Protein AF-A0A8S3UG26-F1 (afdb_monomer)

Sequence (160 aa):
MNSGKHKETLEKRASRNLTILREVRQISKMNTTKLLQLYFCLIRSVVEYSCPAWQVAEQKDLQKLDRLQRKALTLCLDMPSTSGREALEIKAAVLPIDPRIEEISIREIAKIQSKSIKEPIKQQLINYQEEIGHDIHITPMGKALCQSVEMEKKRALTSI

Mean predicted aligned error: 9.27 Å

Foldseek 3Di:
DPLVVVLVVLLVQLVVLLVVLLVCLVVDPDALVVSLVSCCVRRVVSLLVCLVSCVPDDPVSLVSSLVSQLSSLCSSVVHDNPDDSVVSCVVSVHDRSVVSSVVSVVVVVVVLVPDDCPDVSVVVVVVVVVVCVPDDDDPPVVVVVVVVVVVVVVVVVVVD

pLDDT: mean 81.27, std 15.89, range [38.5, 96.44]

Secondary structure (DSSP, 8-state):
--HHHHHHHHHHHHHHHHHHHHHHHHH----HHHHHHHIIIIIIHHHHHTHHHHHT--HHHHHHHHHHHHHHHHHHHT--TTS-HHHHHHHHT---HHHHHHHHHHHHHHHHHTS-TTSHHHHHHHHHHHHTTTT----HHHHHHHHHHHHHHHHHHTT-

Radius of gyration: 19.67 Å; Cα contacts (8 Å, |Δi|>4): 92; chains: 1; bounding box: 48×34×60 Å

Nearest PDB structures (foldseek):
  6m6z-assembly1_D  TM=3.090E-01  e=2.937E+00  Escherichia coli

Structure (mmCIF, N/CA/C/O backbone):
data_AF-A0A8S3UG26-F1
#
_entry.id   AF-A0A8S3UG26-F1
#
loop_
_atom_site.group_PDB
_atom_site.id
_atom_site.type_symbol
_atom_site.label_atom_id
_atom_site.label_alt_id
_atom_site.label_comp_id
_atom_site.label_asym_id
_atom_site.label_entity_id
_atom_site.label_seq_id
_atom_site.pdbx_PDB_ins_code
_atom_site.Cartn_x
_atom_site.Cartn_y
_atom_site.Cartn_z
_atom_site.occupancy
_atom_site.B_iso_or_equiv
_atom_site.auth_seq_id
_atom_site.auth_comp_id
_atom_site.auth_asym_id
_atom_site.auth_atom_id
_atom_site.pdbx_PDB_model_num
ATOM 1 N N . MET A 1 1 ? -8.565 20.787 11.541 1.00 46.09 1 MET A N 1
ATOM 2 C CA . MET A 1 1 ? -7.440 20.455 10.630 1.00 46.09 1 MET A CA 1
ATOM 3 C C . MET A 1 1 ? -7.990 20.409 9.207 1.00 46.09 1 MET A C 1
ATOM 5 O O . MET A 1 1 ? -8.969 19.710 8.998 1.00 46.09 1 MET A O 1
ATOM 9 N N . ASN A 1 2 ? -7.464 21.187 8.253 1.00 59.69 2 ASN A N 1
ATOM 10 C CA . ASN A 1 2 ? -7.999 21.224 6.881 1.00 59.69 2 ASN A CA 1
ATOM 11 C C . ASN A 1 2 ? -7.597 19.932 6.141 1.00 59.69 2 ASN A C 1
ATOM 13 O O . ASN A 1 2 ? -6.501 19.843 5.585 1.00 59.69 2 ASN A O 1
ATOM 17 N N . SER A 1 3 ? -8.449 18.907 6.218 1.00 64.56 3 SER A N 1
ATOM 18 C CA . SER A 1 3 ? -8.191 17.547 5.722 1.00 64.56 3 SER A CA 1
ATOM 19 C C . SER A 1 3 ? -7.798 17.520 4.240 1.00 64.56 3 SER A C 1
ATOM 21 O O . SER A 1 3 ? -6.958 16.710 3.852 1.00 64.56 3 SER A O 1
ATOM 23 N N . GLY A 1 4 ? -8.301 18.461 3.432 1.00 72.25 4 GLY A N 1
ATOM 24 C CA . GLY A 1 4 ? -7.929 18.616 2.022 1.00 72.25 4 GLY A CA 1
ATOM 25 C C . GLY A 1 4 ? -6.448 18.951 1.806 1.00 72.25 4 GLY A C 1
ATOM 26 O O . GLY A 1 4 ? -5.781 18.299 1.006 1.00 72.25 4 GLY A O 1
ATOM 27 N N . LYS A 1 5 ? -5.889 19.897 2.577 1.00 80.19 5 LYS A N 1
ATOM 28 C CA . LYS A 1 5 ? -4.461 20.276 2.475 1.00 80.19 5 LYS A CA 1
ATOM 29 C C . LYS A 1 5 ? -3.529 19.118 2.841 1.00 80.19 5 LYS A C 1
ATOM 31 O O . LYS A 1 5 ? -2.462 18.950 2.246 1.00 80.19 5 LYS A O 1
ATOM 36 N N . HIS A 1 6 ? -3.930 18.312 3.824 1.00 80.88 6 HIS A N 1
ATOM 37 C CA . HIS A 1 6 ? -3.156 17.148 4.248 1.00 80.88 6 HIS A CA 1
ATOM 38 C C . HIS A 1 6 ? -3.128 16.065 3.158 1.00 80.88 6 HIS A C 1
ATOM 40 O O . HIS A 1 6 ? -2.047 15.600 2.795 1.00 80.88 6 HIS A O 1
ATOM 46 N N . LYS A 1 7 ? -4.287 15.747 2.563 1.00 82.50 7 LYS A N 1
ATOM 47 C CA . LYS A 1 7 ? -4.411 14.811 1.431 1.00 82.50 7 LYS A CA 1
ATOM 48 C C . LYS A 1 7 ? -3.555 15.235 0.237 1.00 82.50 7 LYS A C 1
ATOM 50 O O . LYS A 1 7 ? -2.794 14.428 -0.288 1.00 82.50 7 LYS A O 1
ATOM 55 N N . GLU A 1 8 ? -3.605 16.513 -0.138 1.00 84.81 8 GLU A N 1
ATOM 56 C CA . GLU A 1 8 ? -2.810 17.049 -1.251 1.00 84.81 8 GLU A CA 1
ATOM 57 C C . GLU A 1 8 ? -1.298 16.912 -0.999 1.00 84.81 8 GLU A C 1
ATOM 59 O O . GLU A 1 8 ? -0.525 16.559 -1.891 1.00 84.81 8 GLU A O 1
ATOM 64 N N . THR A 1 9 ? -0.856 17.149 0.237 1.00 87.88 9 THR A N 1
ATOM 65 C CA . THR A 1 9 ? 0.559 17.008 0.613 1.00 87.88 9 THR A CA 1
ATOM 66 C C . THR A 1 9 ? 1.027 15.554 0.503 1.00 87.88 9 THR A C 1
ATOM 68 O O . THR A 1 9 ? 2.131 15.287 0.018 1.00 87.88 9 THR A O 1
ATOM 71 N N . LEU A 1 10 ? 0.184 14.605 0.917 1.00 87.44 10 LEU A N 1
ATOM 72 C CA . LEU A 1 10 ? 0.462 13.172 0.825 1.00 87.44 10 LEU A CA 1
ATOM 73 C C . LEU A 1 10 ? 0.496 12.690 -0.627 1.00 87.44 10 LEU A C 1
ATOM 75 O O . LEU A 1 10 ? 1.422 11.976 -1.010 1.00 87.44 10 LEU A O 1
ATOM 79 N N . GLU A 1 11 ? -0.452 13.143 -1.450 1.00 88.00 11 GLU A N 1
ATOM 80 C CA . GLU A 1 11 ? -0.485 12.860 -2.886 1.00 88.00 11 GLU A CA 1
ATOM 81 C C . GLU A 1 11 ? 0.795 13.362 -3.576 1.00 88.00 11 GLU A C 1
ATOM 83 O O . GLU A 1 11 ? 1.438 12.623 -4.329 1.00 88.00 11 GLU A O 1
ATOM 88 N N . LYS A 1 12 ? 1.225 14.594 -3.268 1.00 91.31 12 LYS A N 1
ATOM 89 C CA . LYS A 1 12 ? 2.481 15.168 -3.779 1.00 91.31 12 LYS A CA 1
ATOM 90 C C . LYS A 1 12 ? 3.695 14.351 -3.349 1.00 91.31 12 LYS A C 1
ATOM 92 O O . LYS A 1 12 ? 4.589 14.116 -4.162 1.00 91.31 12 LYS A O 1
ATOM 97 N N . ARG A 1 13 ? 3.736 13.891 -2.096 1.00 92.25 13 ARG A N 1
ATOM 98 C CA . ARG A 1 13 ? 4.830 13.055 -1.583 1.00 92.25 13 ARG A CA 1
ATOM 99 C C . ARG A 1 13 ? 4.888 11.702 -2.294 1.00 92.25 13 ARG A C 1
ATOM 101 O O . ARG A 1 13 ? 5.955 11.320 -2.766 1.00 92.25 13 ARG A O 1
ATOM 108 N N . ALA A 1 14 ? 3.753 11.019 -2.431 1.00 91.19 14 ALA A N 1
ATOM 109 C CA . ALA A 1 14 ? 3.663 9.754 -3.159 1.00 91.19 14 ALA A CA 1
ATOM 110 C C . ALA A 1 14 ? 4.050 9.924 -4.641 1.00 91.19 14 ALA A C 1
ATOM 112 O O . ALA A 1 14 ? 4.772 9.097 -5.196 1.00 91.19 14 ALA A O 1
ATOM 113 N N . SER A 1 15 ? 3.641 11.031 -5.267 1.00 92.75 15 SER A N 1
ATOM 114 C CA . SER A 1 15 ? 3.994 11.355 -6.655 1.00 92.75 15 SER A CA 1
ATOM 115 C C . SER A 1 15 ? 5.491 11.615 -6.824 1.00 92.75 15 SER A C 1
ATOM 117 O O . SER A 1 15 ? 6.088 11.165 -7.797 1.00 92.75 15 SER A O 1
ATOM 119 N N . ARG A 1 16 ? 6.127 12.287 -5.858 1.00 94.88 16 ARG A N 1
ATOM 120 C CA . ARG A 1 16 ? 7.582 12.489 -5.851 1.00 94.88 16 ARG A CA 1
ATOM 121 C C . ARG A 1 16 ? 8.325 11.153 -5.736 1.00 94.88 16 ARG A C 1
ATOM 123 O O . ARG A 1 16 ? 9.287 10.921 -6.461 1.00 94.88 16 ARG A O 1
ATOM 130 N N . ASN A 1 17 ? 7.827 10.244 -4.900 1.00 94.56 17 ASN A N 1
ATOM 131 C CA . ASN A 1 17 ? 8.381 8.897 -4.755 1.00 94.56 17 ASN A CA 1
ATOM 132 C C . ASN A 1 17 ? 8.220 8.049 -6.027 1.00 94.56 17 ASN A C 1
ATOM 134 O O . ASN A 1 17 ? 9.089 7.234 -6.328 1.00 94.56 17 ASN A O 1
ATOM 138 N N . LEU A 1 18 ? 7.162 8.270 -6.815 1.00 95.00 18 LEU A N 1
ATOM 139 C CA . LEU A 1 18 ? 7.015 7.661 -8.140 1.00 95.00 18 LEU A CA 1
ATOM 140 C C . LEU A 1 18 ? 8.100 8.129 -9.120 1.00 95.00 18 LEU A C 1
ATOM 142 O O . LEU A 1 18 ? 8.595 7.319 -9.903 1.00 95.00 18 LEU A O 1
ATOM 146 N N . THR A 1 19 ? 8.490 9.405 -9.073 1.00 95.62 19 THR A N 1
ATOM 147 C CA . THR A 1 19 ? 9.613 9.917 -9.876 1.00 95.62 19 THR A CA 1
ATOM 148 C C . THR A 1 19 ? 10.919 9.228 -9.491 1.00 95.62 19 THR A C 1
ATOM 150 O O . THR A 1 19 ? 11.607 8.719 -10.370 1.00 95.62 19 THR A O 1
ATOM 153 N N . I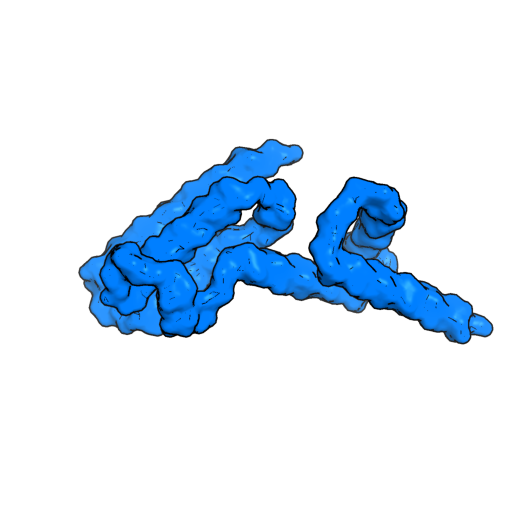LE A 1 20 ? 11.202 9.099 -8.191 1.00 93.69 20 ILE A N 1
ATOM 154 C CA . ILE A 1 20 ? 12.387 8.376 -7.698 1.00 93.69 20 ILE A CA 1
ATOM 155 C C . ILE A 1 20 ? 12.366 6.919 -8.173 1.00 93.69 20 ILE A C 1
ATOM 157 O O . ILE A 1 20 ? 13.357 6.415 -8.690 1.00 93.69 20 ILE A O 1
ATOM 161 N N . LEU A 1 21 ? 11.223 6.234 -8.055 1.00 93.94 21 LEU A N 1
ATOM 162 C CA . LEU A 1 21 ? 11.078 4.854 -8.523 1.00 93.94 21 LEU A CA 1
ATOM 163 C C . LEU A 1 21 ? 11.361 4.726 -10.031 1.00 93.94 21 LEU A C 1
ATOM 165 O O . LEU A 1 21 ? 11.972 3.749 -10.467 1.00 93.94 21 LEU A O 1
ATOM 169 N N . ARG A 1 22 ? 10.952 5.723 -10.826 1.00 93.06 22 ARG A N 1
ATOM 170 C CA . ARG A 1 22 ? 11.238 5.783 -12.263 1.00 93.06 22 ARG A CA 1
ATOM 171 C C . ARG A 1 22 ? 12.725 5.954 -12.547 1.00 93.06 22 ARG A C 1
ATOM 173 O O . ARG A 1 22 ? 13.246 5.236 -13.394 1.00 93.06 22 ARG A O 1
ATOM 180 N N . GLU A 1 23 ? 13.394 6.860 -11.848 1.00 92.62 23 GLU A N 1
ATOM 181 C CA . GLU A 1 23 ? 14.840 7.067 -11.982 1.00 92.62 23 GLU A CA 1
ATOM 182 C C . GLU A 1 23 ? 15.610 5.800 -11.598 1.00 92.62 23 GLU A C 1
ATOM 184 O O . GLU A 1 23 ? 16.454 5.326 -12.358 1.00 92.62 23 GLU A O 1
ATOM 189 N N . VAL A 1 24 ? 15.247 5.166 -10.479 1.00 91.81 24 VAL A N 1
ATOM 190 C CA . VAL A 1 24 ? 15.855 3.903 -10.041 1.00 91.81 24 VAL A CA 1
ATOM 191 C C . VAL A 1 24 ? 15.681 2.810 -11.094 1.00 91.81 24 VAL A C 1
ATOM 193 O O . VAL A 1 24 ? 16.643 2.102 -11.385 1.00 91.81 24 VAL A O 1
ATOM 196 N N . ARG A 1 25 ? 14.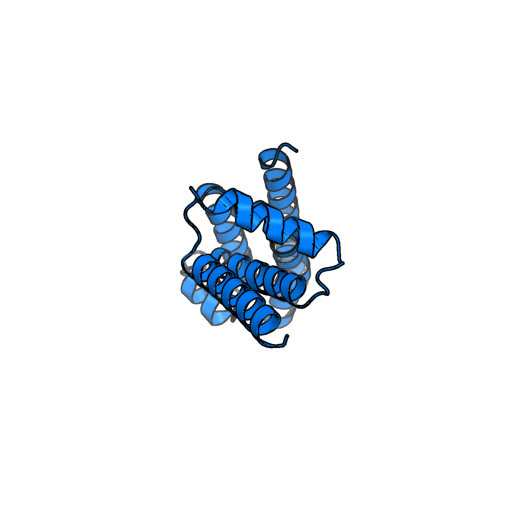502 2.680 -11.713 1.00 89.31 25 ARG A N 1
ATOM 197 C CA . ARG A 1 25 ? 14.272 1.710 -12.799 1.00 89.31 25 ARG A CA 1
ATOM 198 C C . ARG A 1 25 ? 15.165 1.959 -14.017 1.00 89.31 25 ARG A C 1
ATOM 200 O O . ARG A 1 25 ? 15.561 0.998 -14.663 1.00 89.31 25 ARG A O 1
ATOM 207 N N . GLN A 1 26 ? 15.457 3.216 -14.344 1.00 87.38 26 GLN A N 1
ATOM 208 C CA . GLN A 1 26 ? 16.306 3.557 -15.490 1.00 87.38 26 GLN A CA 1
ATOM 209 C C . GLN A 1 26 ? 17.786 3.292 -15.208 1.00 87.38 26 GLN A C 1
ATOM 211 O O . GLN A 1 26 ? 18.502 2.803 -16.076 1.00 87.38 26 GLN A O 1
ATOM 216 N N . ILE A 1 27 ? 18.239 3.598 -13.993 1.00 87.62 27 ILE A N 1
ATOM 217 C CA . ILE A 1 27 ? 19.651 3.478 -13.611 1.00 87.62 27 ILE A CA 1
ATOM 218 C C . ILE A 1 27 ? 20.009 2.025 -13.283 1.00 87.62 27 ILE A C 1
ATOM 220 O O . ILE A 1 27 ? 21.109 1.558 -13.577 1.00 87.62 27 ILE A O 1
ATOM 224 N N . SER A 1 28 ? 19.088 1.292 -12.659 1.00 78.25 28 SER A N 1
ATOM 225 C CA . SER A 1 28 ? 19.347 -0.048 -12.144 1.00 78.25 28 SER A CA 1
ATOM 226 C C . SER A 1 28 ? 18.628 -1.118 -12.963 1.00 78.25 28 SER A C 1
ATOM 228 O O . SER A 1 28 ? 17.423 -1.053 -13.194 1.00 78.25 28 SER A O 1
ATOM 230 N N . LYS A 1 29 ? 19.344 -2.188 -13.329 1.00 82.31 29 LYS A N 1
ATOM 231 C CA . LYS A 1 29 ? 18.754 -3.409 -13.913 1.00 82.31 29 LYS A CA 1
ATOM 232 C C . LYS A 1 29 ? 18.060 -4.267 -12.840 1.00 82.31 29 LYS A C 1
ATOM 234 O O . LYS A 1 29 ? 18.270 -5.476 -12.765 1.00 82.31 29 LYS A O 1
ATOM 239 N N . MET A 1 30 ? 17.295 -3.643 -11.942 1.00 87.56 30 MET A N 1
ATOM 240 C CA . MET A 1 30 ? 16.587 -4.355 -10.879 1.00 87.56 30 MET A CA 1
ATOM 241 C C . MET A 1 30 ? 15.481 -5.241 -11.451 1.00 87.56 30 MET A C 1
ATOM 243 O O . MET A 1 30 ? 14.765 -4.867 -12.382 1.00 87.56 30 MET A O 1
ATOM 247 N N . ASN A 1 31 ? 15.320 -6.414 -10.839 1.00 91.12 31 ASN A N 1
ATOM 248 C CA . ASN A 1 31 ? 14.210 -7.302 -11.140 1.00 91.12 31 ASN A CA 1
ATOM 249 C C . ASN A 1 31 ? 12.872 -6.688 -10.689 1.00 91.12 31 ASN A C 1
ATOM 251 O O . ASN A 1 31 ? 12.805 -5.827 -9.807 1.00 91.12 31 ASN A O 1
ATOM 255 N N . THR A 1 32 ? 11.788 -7.175 -11.288 1.00 92.00 32 THR A N 1
ATOM 256 C CA . THR A 1 32 ? 10.415 -6.759 -10.981 1.00 92.00 32 THR A CA 1
ATOM 257 C C . THR A 1 32 ? 10.097 -6.853 -9.488 1.00 92.00 32 THR A C 1
ATOM 259 O O . THR A 1 32 ? 9.506 -5.936 -8.926 1.00 92.00 32 THR A O 1
ATOM 262 N N . THR A 1 33 ? 10.548 -7.913 -8.812 1.00 93.00 33 THR A N 1
ATOM 263 C CA . THR A 1 33 ? 10.297 -8.129 -7.380 1.00 93.00 33 THR A CA 1
ATOM 264 C C . THR A 1 33 ? 10.873 -7.015 -6.506 1.00 93.00 33 THR A C 1
ATOM 266 O O . THR A 1 33 ? 10.165 -6.492 -5.649 1.00 93.00 33 THR A O 1
ATOM 269 N N . LYS A 1 34 ? 12.126 -6.595 -6.733 1.00 94.00 34 LYS A N 1
ATOM 270 C CA . LYS A 1 34 ? 12.745 -5.496 -5.969 1.00 94.00 34 LYS A CA 1
ATOM 271 C C . LYS A 1 34 ? 12.068 -4.158 -6.251 1.00 94.00 34 LYS A C 1
ATOM 273 O O . LYS A 1 34 ? 11.904 -3.349 -5.343 1.00 94.00 34 LYS A O 1
ATOM 278 N N . LEU A 1 35 ? 11.624 -3.929 -7.484 1.00 94.38 35 LEU A N 1
ATOM 279 C CA . LEU A 1 35 ? 10.878 -2.716 -7.830 1.00 94.38 35 LEU A CA 1
ATOM 280 C C . LEU A 1 35 ? 9.510 -2.671 -7.152 1.00 94.38 35 LEU A C 1
ATOM 282 O O . LEU A 1 35 ? 9.104 -1.609 -6.688 1.00 94.38 35 LEU A O 1
ATOM 286 N N . LEU A 1 36 ? 8.821 -3.810 -7.051 1.00 95.94 36 LEU A N 1
ATOM 287 C CA . LEU A 1 36 ? 7.586 -3.913 -6.276 1.00 95.94 36 LEU A CA 1
ATOM 288 C C . LEU A 1 36 ? 7.850 -3.662 -4.786 1.00 95.94 36 LEU A C 1
ATOM 290 O O . LEU A 1 36 ? 7.109 -2.908 -4.165 1.00 95.94 36 LEU A O 1
ATOM 294 N N . GLN A 1 37 ? 8.937 -4.199 -4.222 1.00 95.69 37 GLN A N 1
ATOM 295 C CA . GLN A 1 37 ? 9.342 -3.890 -2.844 1.00 95.69 37 GLN A CA 1
ATOM 296 C C . GLN A 1 37 ? 9.586 -2.389 -2.638 1.00 95.69 37 GLN A C 1
ATOM 298 O O . GLN A 1 37 ? 9.094 -1.820 -1.668 1.00 95.69 37 GLN A O 1
ATOM 303 N N . LEU A 1 38 ? 10.274 -1.717 -3.565 1.00 95.25 38 LEU A N 1
ATOM 304 C CA . LEU A 1 38 ? 10.460 -0.265 -3.507 1.00 95.25 38 LEU A CA 1
ATOM 305 C C . LEU A 1 38 ? 9.135 0.496 -3.610 1.00 95.25 38 LEU A C 1
ATOM 307 O O . LEU A 1 38 ? 8.933 1.463 -2.877 1.00 95.25 38 LEU A O 1
ATOM 311 N N . TYR A 1 39 ? 8.214 0.048 -4.465 1.00 95.69 39 TYR A N 1
ATOM 312 C CA . TYR A 1 39 ? 6.855 0.586 -4.507 1.00 95.69 39 TYR A CA 1
ATOM 313 C C . TYR A 1 39 ? 6.163 0.465 -3.140 1.00 95.69 39 TYR A C 1
ATOM 315 O O . TYR A 1 39 ? 5.625 1.461 -2.646 1.00 95.69 39 TYR A O 1
ATOM 323 N N . PHE A 1 40 ? 6.227 -0.703 -2.493 1.00 96.06 40 PHE A N 1
ATOM 324 C CA . PHE A 1 40 ? 5.644 -0.897 -1.166 1.00 96.06 40 PHE A CA 1
ATOM 325 C C . PHE A 1 40 ? 6.286 0.023 -0.114 1.00 96.06 40 PHE A C 1
ATOM 327 O O . PHE A 1 40 ? 5.584 0.702 0.637 1.00 96.06 40 PHE A O 1
ATOM 334 N N . CYS A 1 41 ? 7.616 0.105 -0.098 1.00 95.56 41 CYS A N 1
ATOM 335 C CA . CYS A 1 41 ? 8.364 0.868 0.899 1.00 95.56 41 CYS A CA 1
ATOM 336 C C . CYS A 1 41 ? 8.240 2.386 0.737 1.00 95.56 41 CYS A C 1
ATOM 338 O O . CYS A 1 41 ? 8.186 3.097 1.738 1.00 95.56 41 CYS A O 1
ATOM 340 N N . LEU A 1 42 ? 8.220 2.901 -0.494 1.00 94.06 42 LEU A N 1
ATOM 341 C CA . LEU A 1 42 ? 8.247 4.343 -0.752 1.00 94.06 42 LEU A CA 1
ATOM 342 C C . LEU A 1 42 ? 6.854 4.923 -0.962 1.00 94.06 42 LEU A C 1
ATOM 344 O O . LEU A 1 42 ? 6.556 6.017 -0.491 1.00 94.06 42 LEU A O 1
ATOM 348 N N . ILE A 1 43 ? 6.013 4.233 -1.725 1.00 94.38 43 ILE A N 1
ATOM 349 C CA . ILE A 1 43 ? 4.743 4.785 -2.190 1.00 94.38 43 ILE A CA 1
ATOM 350 C C . ILE A 1 43 ? 3.607 4.257 -1.327 1.00 94.38 43 ILE A C 1
ATOM 352 O O . ILE A 1 43 ? 2.874 5.046 -0.728 1.00 94.38 43 ILE A O 1
ATOM 356 N N . ARG A 1 44 ? 3.474 2.929 -1.236 1.00 93.81 44 ARG A N 1
ATOM 357 C CA . ARG A 1 44 ? 2.366 2.296 -0.517 1.00 93.81 44 ARG A CA 1
ATOM 358 C C . ARG A 1 44 ? 2.382 2.658 0.965 1.00 93.81 44 ARG A C 1
ATOM 360 O O . ARG A 1 44 ? 1.338 3.012 1.489 1.00 93.81 44 ARG A O 1
ATOM 367 N N . SER A 1 45 ? 3.551 2.679 1.602 1.00 93.62 45 SER A N 1
ATOM 368 C CA . SER A 1 45 ? 3.713 3.084 3.006 1.00 93.62 45 SER A CA 1
ATOM 369 C C . SER A 1 45 ? 3.147 4.478 3.315 1.00 93.62 45 SER A C 1
ATOM 371 O O . SER A 1 45 ? 2.471 4.656 4.324 1.00 93.62 45 SER A O 1
ATOM 373 N N . VAL A 1 46 ? 3.365 5.464 2.435 1.00 91.88 46 VAL A N 1
ATOM 374 C CA . VAL A 1 46 ? 2.867 6.841 2.605 1.00 91.88 46 VAL A CA 1
ATOM 375 C C . VAL A 1 46 ? 1.344 6.884 2.499 1.00 91.88 46 VAL A C 1
ATOM 377 O O . VAL A 1 46 ? 0.689 7.577 3.280 1.00 91.88 46 VAL A O 1
ATOM 380 N N . VAL A 1 47 ? 0.784 6.136 1.546 1.00 90.81 47 VAL A N 1
ATOM 381 C CA . VAL A 1 47 ? -0.666 6.052 1.339 1.00 90.81 47 VAL A CA 1
ATOM 382 C C . VAL A 1 47 ? -1.340 5.324 2.504 1.00 90.81 47 VAL A C 1
ATOM 384 O O . VAL A 1 47 ? -2.309 5.826 3.061 1.00 90.81 47 VAL A O 1
ATOM 387 N N . GLU A 1 48 ? -0.798 4.180 2.917 1.00 90.81 48 GLU A N 1
ATOM 388 C CA . GLU A 1 48 ? -1.361 3.346 3.984 1.00 90.81 48 GLU A CA 1
ATOM 389 C C . GLU A 1 48 ? -1.262 4.012 5.359 1.00 90.81 48 GLU A C 1
ATOM 391 O O . GLU A 1 48 ? -2.214 3.964 6.131 1.00 90.81 48 GLU A O 1
ATOM 396 N N . TYR A 1 49 ? -0.164 4.715 5.654 1.00 87.94 49 TYR A N 1
ATOM 397 C CA . TYR A 1 49 ? -0.037 5.479 6.899 1.00 87.94 49 TYR A CA 1
ATOM 398 C C . TYR A 1 49 ? -1.144 6.533 7.058 1.00 87.94 49 TYR A C 1
ATOM 400 O O . TYR A 1 49 ? -1.585 6.835 8.163 1.00 87.94 49 TYR A O 1
ATOM 408 N N . SER A 1 50 ? -1.618 7.082 5.941 1.00 84.25 50 SER A N 1
ATOM 409 C CA . SER A 1 50 ? -2.647 8.118 5.919 1.00 84.25 50 SER A CA 1
ATOM 410 C C . SER A 1 50 ? -4.074 7.572 5.781 1.00 84.25 50 SER A C 1
ATOM 412 O O . SER A 1 50 ? -5.001 8.350 5.562 1.00 84.25 50 SER A O 1
ATOM 414 N N . CYS A 1 51 ? -4.273 6.263 5.980 1.00 84.75 51 CYS A N 1
ATOM 415 C CA . CYS A 1 51 ? -5.565 5.571 5.907 1.00 84.75 51 CYS A CA 1
ATOM 416 C C . CYS A 1 51 ? -6.737 6.314 6.588 1.00 8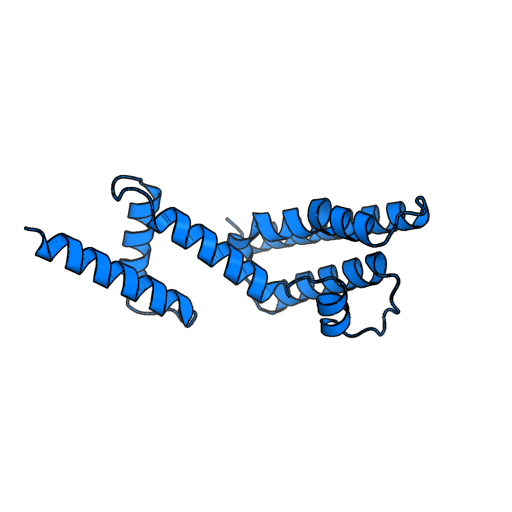4.75 51 CYS A C 1
ATOM 418 O O . CYS A 1 51 ? -7.755 6.517 5.921 1.00 84.75 51 CYS A O 1
ATOM 420 N N . PRO A 1 52 ? -6.612 6.842 7.828 1.00 79.12 52 PRO A N 1
ATOM 421 C CA . PRO A 1 52 ? -7.715 7.566 8.471 1.00 79.12 52 PRO A CA 1
ATOM 422 C C . PRO A 1 52 ? -8.162 8.819 7.706 1.00 79.12 52 PRO A C 1
ATOM 424 O O . PRO A 1 52 ? -9.337 9.175 7.712 1.00 79.12 52 PRO A O 1
ATOM 427 N N . ALA A 1 53 ? -7.238 9.493 7.013 1.00 81.44 53 ALA A N 1
ATOM 428 C CA . ALA A 1 53 ? -7.568 10.660 6.201 1.00 81.44 53 ALA A CA 1
ATOM 429 C C . ALA A 1 53 ? -8.308 10.272 4.911 1.00 81.44 53 ALA A C 1
ATOM 431 O O . ALA A 1 53 ? -9.099 11.070 4.400 1.00 81.44 53 ALA A O 1
ATOM 432 N N . TRP A 1 54 ? -8.057 9.071 4.385 1.00 82.81 54 TRP A N 1
ATOM 433 C CA . TRP A 1 54 ? -8.650 8.590 3.139 1.00 82.81 54 TRP A CA 1
ATOM 434 C C . TRP A 1 54 ? -10.041 7.989 3.312 1.00 82.81 54 TRP A C 1
ATOM 436 O O . TRP A 1 54 ? -10.836 8.095 2.387 1.00 82.81 54 TRP A O 1
ATOM 446 N N . GLN A 1 55 ? -10.378 7.443 4.483 1.00 78.62 55 GLN A N 1
ATOM 447 C CA . GLN A 1 55 ? -11.723 6.902 4.734 1.00 78.62 55 GLN A CA 1
ATOM 448 C C . GLN A 1 55 ? -12.840 7.937 4.573 1.00 78.62 55 GLN A C 1
ATOM 450 O O . GLN A 1 55 ? -13.947 7.604 4.173 1.00 78.62 55 GLN A O 1
ATOM 455 N N . VAL A 1 56 ? -12.545 9.199 4.877 1.00 77.81 56 VAL A N 1
ATOM 456 C CA . VAL A 1 56 ? -13.474 10.328 4.716 1.00 77.81 56 VAL A CA 1
ATOM 457 C C . VAL A 1 56 ? -13.190 11.115 3.432 1.00 77.81 56 VAL A C 1
ATOM 459 O O . VAL A 1 56 ? -13.489 12.307 3.333 1.00 77.81 56 VAL A O 1
ATOM 462 N N . ALA A 1 57 ? -12.479 10.519 2.474 1.00 80.06 57 ALA A N 1
ATOM 463 C CA . ALA A 1 57 ? -12.183 11.157 1.202 1.00 80.06 57 ALA A CA 1
ATOM 464 C C . ALA A 1 57 ? -13.290 10.938 0.180 1.00 80.06 57 ALA A C 1
ATOM 466 O O . ALA A 1 57 ? -13.966 9.918 0.160 1.00 80.06 57 ALA A O 1
ATOM 467 N N . GLU A 1 58 ? -13.454 11.931 -0.688 1.00 83.88 58 GLU A N 1
ATOM 468 C CA . GLU A 1 58 ? -14.338 11.799 -1.832 1.00 83.88 58 GLU A CA 1
ATOM 469 C C . GLU A 1 58 ? -13.745 10.803 -2.835 1.00 83.88 58 GLU A C 1
ATOM 471 O O . GLU A 1 58 ? -12.523 10.705 -2.989 1.00 83.88 58 GLU A O 1
ATOM 476 N N . GLN A 1 59 ? -14.611 10.147 -3.611 1.00 85.50 59 GLN A N 1
ATOM 477 C CA . GLN A 1 59 ? -14.200 9.180 -4.634 1.00 85.50 59 GLN A CA 1
ATOM 478 C C . GLN A 1 59 ? -13.151 9.747 -5.603 1.00 85.50 59 GLN A C 1
ATOM 480 O O . GLN A 1 59 ? -12.251 9.035 -6.048 1.00 85.50 59 GLN A O 1
ATOM 485 N N . LYS A 1 60 ? -13.226 11.050 -5.905 1.00 86.50 60 LYS A N 1
ATOM 486 C CA . LYS A 1 60 ? -12.265 11.744 -6.773 1.00 86.50 60 LYS A CA 1
ATOM 487 C C . LYS A 1 60 ? -10.829 11.673 -6.245 1.00 86.50 60 LYS A C 1
ATOM 489 O O . LYS A 1 60 ? -9.904 11.595 -7.047 1.00 86.50 60 LYS A O 1
ATOM 494 N N . ASP A 1 61 ? -10.631 11.697 -4.928 1.00 86.88 61 ASP A N 1
ATOM 495 C CA . ASP A 1 61 ? -9.305 11.648 -4.310 1.00 86.88 61 ASP A CA 1
ATOM 496 C C . ASP A 1 61 ? -8.766 10.213 -4.299 1.00 86.88 61 ASP A C 1
ATOM 498 O O . ASP A 1 61 ? -7.603 9.995 -4.643 1.00 86.88 61 ASP A O 1
ATOM 502 N N . LEU A 1 62 ? -9.624 9.224 -4.023 1.00 88.44 62 LEU A N 1
ATOM 503 C CA . LEU A 1 62 ? -9.273 7.802 -4.130 1.00 88.44 62 LEU A CA 1
ATOM 504 C C . LEU A 1 62 ? -8.857 7.434 -5.563 1.00 88.44 62 LEU A C 1
ATOM 506 O O . LEU A 1 62 ? -7.841 6.770 -5.772 1.00 88.44 62 LEU A O 1
ATOM 510 N N . GLN A 1 63 ? -9.542 7.979 -6.572 1.00 91.06 63 GLN A N 1
ATOM 511 C CA . GLN A 1 63 ? -9.164 7.795 -7.976 1.00 91.06 63 GLN A CA 1
ATOM 512 C C . GLN A 1 63 ? -7.763 8.333 -8.307 1.00 91.06 63 GLN A C 1
ATOM 514 O O . GLN A 1 63 ? -7.098 7.807 -9.205 1.00 91.06 63 GLN A O 1
ATOM 519 N N . LYS A 1 64 ? -7.276 9.375 -7.619 1.00 90.94 64 LYS A N 1
ATOM 520 C CA . LYS A 1 64 ? -5.900 9.862 -7.824 1.00 90.94 64 LYS A CA 1
ATOM 521 C C . LYS A 1 64 ? -4.882 8.856 -7.300 1.00 90.94 64 LYS A C 1
ATOM 523 O O . LYS A 1 64 ? -3.895 8.583 -7.987 1.00 90.94 64 LYS A O 1
ATOM 528 N N . LEU A 1 65 ? -5.151 8.259 -6.139 1.00 91.94 65 LEU A N 1
ATOM 529 C CA . LEU A 1 65 ? -4.324 7.193 -5.573 1.00 91.94 65 LEU A CA 1
ATOM 530 C C . LEU A 1 65 ? -4.315 5.955 -6.473 1.00 91.94 65 LEU A C 1
ATOM 532 O O . LEU A 1 65 ? -3.255 5.384 -6.722 1.00 91.94 65 LEU A O 1
ATOM 536 N N . ASP A 1 66 ? -5.461 5.602 -7.051 1.00 92.88 66 ASP A N 1
ATOM 537 C CA . ASP A 1 66 ? -5.572 4.503 -8.011 1.00 92.88 66 ASP A CA 1
ATOM 538 C C . ASP A 1 66 ? -4.746 4.746 -9.276 1.00 92.88 66 ASP A C 1
ATOM 540 O O . ASP A 1 66 ? -4.018 3.866 -9.744 1.00 92.88 66 ASP A O 1
ATOM 544 N N . ARG A 1 67 ? -4.797 5.966 -9.825 1.00 93.69 67 ARG A N 1
ATOM 545 C CA . ARG A 1 67 ? -3.956 6.358 -10.969 1.00 93.69 67 ARG A CA 1
ATOM 546 C C . ARG A 1 67 ? -2.473 6.278 -10.620 1.00 93.69 67 ARG A C 1
ATOM 548 O O . ARG A 1 67 ? -1.669 5.879 -11.464 1.00 93.69 67 ARG A O 1
ATOM 555 N N . LEU A 1 68 ? -2.107 6.658 -9.400 1.00 94.38 68 LEU A N 1
ATOM 556 C CA . LEU A 1 68 ? -0.736 6.609 -8.910 1.00 94.38 68 LEU A CA 1
ATOM 557 C C . LEU A 1 68 ? -0.247 5.161 -8.752 1.00 94.38 68 LEU A C 1
ATOM 559 O O . LEU A 1 68 ? 0.828 4.834 -9.257 1.00 94.38 68 LEU A O 1
ATOM 563 N N . GLN A 1 69 ? -1.059 4.282 -8.156 1.00 95.31 69 GLN A N 1
ATOM 564 C CA . GLN A 1 69 ? -0.801 2.841 -8.088 1.00 95.31 69 GLN A CA 1
ATOM 565 C C . GLN A 1 69 ? -0.627 2.247 -9.482 1.00 95.31 69 GLN A C 1
ATOM 567 O O . GLN A 1 69 ? 0.388 1.610 -9.749 1.00 95.31 69 GLN A O 1
ATOM 572 N N . ARG A 1 70 ? -1.560 2.512 -10.402 1.00 95.62 70 ARG A N 1
ATOM 573 C CA . ARG A 1 70 ? -1.480 2.007 -11.777 1.00 95.62 70 ARG A CA 1
ATOM 574 C C . ARG A 1 70 ? -0.169 2.409 -12.449 1.00 95.62 70 ARG A C 1
ATOM 576 O O . ARG A 1 70 ? 0.494 1.559 -13.040 1.00 95.62 70 ARG A O 1
ATOM 583 N N . LYS A 1 71 ? 0.231 3.682 -12.346 1.00 95.19 71 LYS A N 1
ATOM 584 C CA . LYS A 1 71 ? 1.498 4.173 -12.914 1.00 95.19 71 LYS A CA 1
ATOM 585 C C . LYS A 1 71 ? 2.711 3.470 -12.302 1.00 95.19 71 LYS A C 1
ATOM 587 O O . LYS A 1 71 ? 3.619 3.103 -13.042 1.00 95.19 71 LYS A O 1
ATOM 592 N N . ALA A 1 72 ? 2.718 3.272 -10.984 1.00 95.56 72 ALA A N 1
ATOM 593 C CA . ALA A 1 72 ? 3.798 2.569 -10.301 1.00 95.56 72 ALA A CA 1
ATOM 594 C C . ALA A 1 72 ? 3.887 1.100 -10.742 1.00 95.56 72 ALA A C 1
ATOM 596 O O . ALA A 1 72 ? 4.952 0.655 -11.154 1.00 95.56 72 ALA A O 1
ATOM 597 N N . LEU A 1 73 ? 2.765 0.373 -10.745 1.00 96.06 73 LEU A N 1
ATOM 598 C CA . LEU A 1 73 ? 2.731 -1.040 -11.131 1.00 96.06 73 LEU A CA 1
ATOM 599 C C . LEU A 1 73 ? 3.107 -1.252 -12.598 1.00 96.06 73 LEU A C 1
ATOM 601 O O . LEU A 1 73 ? 3.860 -2.171 -12.901 1.00 96.06 73 LEU A O 1
ATOM 605 N N . THR A 1 74 ? 2.646 -0.377 -13.497 1.00 95.50 74 THR A N 1
ATOM 606 C CA . THR A 1 74 ? 3.033 -0.402 -14.920 1.00 95.50 74 THR A CA 1
ATOM 607 C C . THR A 1 74 ? 4.554 -0.341 -15.064 1.00 95.50 74 THR A C 1
ATOM 609 O O . THR A 1 74 ? 5.139 -1.117 -15.814 1.00 95.50 74 THR A O 1
ATOM 612 N N . LEU A 1 75 ? 5.196 0.538 -14.289 1.00 93.88 75 LEU A N 1
ATOM 613 C CA . LEU A 1 75 ? 6.643 0.720 -14.292 1.00 93.88 75 LEU A CA 1
ATOM 614 C C . LEU A 1 75 ? 7.394 -0.457 -13.652 1.00 93.88 75 LEU A C 1
ATOM 616 O O . LEU A 1 75 ? 8.418 -0.884 -14.179 1.00 93.88 75 LEU A O 1
ATOM 620 N N . CYS A 1 76 ? 6.899 -0.998 -12.537 1.00 94.31 76 CYS A N 1
ATOM 621 C CA . CYS A 1 76 ? 7.516 -2.146 -11.868 1.00 94.31 76 CYS A CA 1
ATOM 622 C C . CYS A 1 76 ? 7.439 -3.424 -12.716 1.00 94.31 76 CYS A C 1
ATOM 624 O O . CYS A 1 76 ? 8.401 -4.191 -12.764 1.00 94.31 76 CYS A O 1
ATOM 626 N N . LEU A 1 77 ? 6.291 -3.660 -13.360 1.00 94.12 77 LEU A N 1
ATOM 627 C CA . LEU A 1 77 ? 5.997 -4.871 -14.131 1.00 94.12 77 LEU A CA 1
ATOM 628 C C . LEU A 1 77 ? 6.478 -4.807 -15.586 1.00 94.12 77 LEU A C 1
ATOM 630 O O . LEU A 1 77 ? 6.350 -5.808 -16.288 1.00 94.12 77 LEU A O 1
ATOM 634 N N . ASP A 1 78 ? 6.995 -3.656 -16.023 1.00 91.31 78 ASP A N 1
ATOM 635 C CA . ASP A 1 78 ? 7.403 -3.385 -17.407 1.00 91.31 78 ASP A CA 1
ATOM 636 C C . ASP A 1 78 ? 6.288 -3.659 -18.426 1.00 91.31 78 ASP A C 1
ATOM 638 O O . ASP A 1 78 ? 6.476 -4.282 -19.469 1.00 91.31 78 ASP A O 1
ATOM 642 N N . MET A 1 79 ? 5.073 -3.250 -18.065 1.00 91.94 79 MET A N 1
ATOM 643 C CA . MET A 1 79 ? 3.875 -3.494 -18.861 1.00 91.94 79 MET A CA 1
ATOM 644 C C . MET A 1 79 ? 3.524 -2.260 -19.704 1.00 91.94 79 MET A C 1
ATOM 646 O O . MET A 1 79 ? 3.813 -1.132 -19.298 1.00 91.94 79 MET A O 1
ATOM 650 N N . PRO A 1 80 ? 2.840 -2.425 -20.851 1.00 91.38 80 PRO A N 1
ATOM 651 C CA . PRO A 1 80 ? 2.349 -1.296 -21.635 1.00 91.38 80 PRO A CA 1
ATOM 652 C C . PRO A 1 80 ? 1.401 -0.406 -20.827 1.00 91.38 80 PRO A C 1
ATOM 654 O O . PRO A 1 80 ? 0.602 -0.901 -20.028 1.00 91.38 80 PRO A O 1
ATOM 657 N N . SER A 1 81 ? 1.408 0.903 -21.089 1.00 86.94 81 SER A N 1
ATOM 658 C CA . SER A 1 81 ? 0.503 1.868 -20.438 1.00 86.94 81 SER A CA 1
ATOM 659 C C . SER A 1 81 ? -0.982 1.588 -20.702 1.00 86.94 81 SER A C 1
ATOM 661 O O . SER A 1 81 ? -1.838 1.985 -19.909 1.00 86.94 81 SER A O 1
ATOM 663 N N . THR A 1 82 ? -1.291 0.864 -21.779 1.00 91.88 82 THR A N 1
ATOM 664 C CA . THR A 1 82 ? -2.634 0.393 -22.143 1.00 91.88 82 THR A CA 1
ATOM 665 C C . THR A 1 82 ? -3.142 -0.737 -21.251 1.00 91.88 82 THR A C 1
ATOM 667 O O . THR A 1 82 ? -4.334 -1.028 -21.276 1.00 91.88 82 THR A O 1
ATOM 670 N N . SER A 1 83 ? -2.275 -1.344 -20.432 1.00 92.06 83 SER A N 1
ATOM 671 C CA . SER A 1 83 ? -2.660 -2.427 -19.529 1.00 92.06 83 SER A CA 1
ATOM 672 C C . SER A 1 83 ? -3.764 -1.975 -18.577 1.00 92.06 83 SER A C 1
ATOM 674 O O . SER A 1 83 ? -3.691 -0.896 -17.966 1.00 92.06 83 SER A O 1
ATOM 676 N N . GLY A 1 84 ? -4.784 -2.824 -18.453 1.00 92.31 84 GLY A N 1
ATOM 677 C CA . GLY A 1 84 ? -5.869 -2.643 -17.501 1.00 92.31 84 GLY A CA 1
ATOM 678 C C . GLY A 1 84 ? -5.343 -2.617 -16.067 1.00 92.31 84 GLY A C 1
ATOM 679 O O . GLY A 1 84 ? -4.373 -3.297 -15.730 1.00 92.31 84 GLY A O 1
ATOM 680 N N . ARG A 1 85 ? -5.992 -1.819 -15.217 1.00 93.00 85 ARG A N 1
ATOM 681 C CA . ARG A 1 85 ? -5.650 -1.692 -13.795 1.00 93.00 85 ARG A CA 1
ATOM 682 C C . ARG A 1 85 ? -5.682 -3.052 -13.088 1.00 93.00 85 ARG A C 1
ATOM 684 O O . ARG A 1 85 ? -4.697 -3.425 -12.463 1.00 93.00 85 ARG A O 1
ATOM 691 N N . GLU A 1 86 ? -6.779 -3.783 -13.250 1.00 94.00 86 GLU A N 1
ATOM 692 C CA . GLU A 1 86 ? -7.005 -5.087 -12.615 1.00 94.00 86 GLU A CA 1
ATOM 693 C C . GLU A 1 86 ? -5.927 -6.099 -13.014 1.00 94.00 86 GLU A C 1
ATOM 695 O O . GLU A 1 86 ? -5.382 -6.797 -12.167 1.00 94.00 86 GLU A O 1
ATOM 700 N N . ALA A 1 87 ? -5.533 -6.122 -14.292 1.00 95.19 87 ALA A N 1
ATOM 701 C CA . ALA A 1 87 ? -4.479 -7.012 -14.772 1.00 95.19 87 ALA A CA 1
ATOM 702 C C . ALA A 1 87 ? -3.123 -6.726 -14.099 1.00 95.19 87 ALA A C 1
ATOM 704 O O . ALA A 1 87 ? -2.388 -7.654 -13.761 1.00 95.19 87 ALA A O 1
ATOM 705 N N . LEU A 1 88 ? -2.793 -5.446 -13.883 1.00 96.44 88 LEU A N 1
ATOM 706 C CA . LEU A 1 88 ? -1.577 -5.044 -13.169 1.00 96.44 88 LEU A CA 1
ATOM 707 C C . LEU A 1 88 ? -1.639 -5.438 -11.689 1.00 96.44 88 LEU A C 1
ATOM 709 O O . LEU A 1 88 ? -0.651 -5.930 -11.150 1.00 96.44 88 LEU A O 1
ATOM 713 N N . GLU A 1 89 ? -2.787 -5.233 -11.046 1.00 96.00 89 GLU A N 1
ATOM 714 C CA . GLU A 1 89 ? -3.026 -5.567 -9.637 1.00 96.00 89 GLU A CA 1
ATOM 715 C C . GLU A 1 89 ? -2.935 -7.077 -9.391 1.00 96.00 89 GLU A C 1
ATOM 717 O O . GLU A 1 89 ? -2.199 -7.506 -8.503 1.00 96.00 89 GLU A O 1
ATOM 722 N N . ILE A 1 90 ? -3.572 -7.886 -10.243 1.00 95.94 90 ILE A N 1
ATOM 723 C CA . ILE A 1 90 ? -3.500 -9.352 -10.198 1.00 95.94 90 ILE A CA 1
ATOM 724 C C . ILE A 1 90 ? -2.057 -9.820 -10.412 1.00 95.94 90 ILE A C 1
ATOM 726 O O . ILE A 1 90 ? -1.538 -10.602 -9.618 1.00 95.94 90 ILE A O 1
ATOM 730 N N . LYS A 1 91 ? -1.369 -9.309 -11.444 1.00 94.94 91 LYS A N 1
ATOM 731 C CA . LYS A 1 91 ? 0.014 -9.709 -11.756 1.00 94.94 91 LYS A CA 1
ATOM 732 C C . LYS A 1 91 ? 1.004 -9.326 -10.653 1.00 94.94 91 LYS A C 1
ATOM 734 O O . LYS A 1 91 ? 1.970 -10.049 -10.427 1.00 94.94 91 LYS A O 1
ATOM 739 N N . ALA A 1 92 ? 0.786 -8.196 -9.981 1.00 94.56 92 ALA A N 1
ATOM 740 C CA . ALA A 1 92 ? 1.612 -7.754 -8.861 1.00 94.56 92 ALA A CA 1
ATOM 741 C C . ALA A 1 92 ? 1.205 -8.370 -7.510 1.00 94.56 92 ALA A C 1
ATOM 743 O O . ALA A 1 92 ? 1.916 -8.148 -6.532 1.00 94.56 92 ALA A O 1
ATOM 744 N N . ALA A 1 93 ? 0.085 -9.103 -7.445 1.00 95.06 93 ALA A N 1
ATOM 745 C CA . ALA A 1 93 ? -0.551 -9.547 -6.203 1.00 95.06 93 ALA A CA 1
ATOM 746 C C . ALA A 1 93 ? -0.799 -8.385 -5.214 1.00 95.06 93 ALA A C 1
ATOM 748 O O . ALA A 1 93 ? -0.504 -8.477 -4.022 1.00 95.06 93 ALA A O 1
ATOM 749 N N . VAL A 1 94 ? -1.319 -7.261 -5.723 1.00 94.38 94 VAL A N 1
ATOM 750 C CA . VAL A 1 94 ? -1.588 -6.033 -4.955 1.00 94.38 94 VAL A CA 1
ATOM 751 C C . VAL A 1 94 ? -3.082 -5.746 -4.928 1.00 94.38 94 VAL A C 1
ATOM 753 O O . VAL A 1 94 ? -3.732 -5.733 -5.968 1.00 94.38 94 VAL A O 1
ATOM 756 N N . LEU A 1 95 ? -3.617 -5.437 -3.745 1.00 93.88 95 LEU A N 1
ATOM 757 C CA . LEU A 1 95 ? -5.006 -5.002 -3.608 1.00 93.88 95 LEU A CA 1
ATOM 758 C C . LEU A 1 95 ? -5.230 -3.589 -4.187 1.00 93.88 95 LEU A C 1
ATOM 760 O O . LEU A 1 95 ? -4.376 -2.703 -4.006 1.00 93.88 95 LEU A O 1
ATOM 764 N N . PRO A 1 96 ? -6.401 -3.332 -4.800 1.00 93.44 96 PRO A N 1
ATOM 765 C CA . PRO A 1 96 ? -6.863 -1.978 -5.103 1.00 93.44 96 PRO A CA 1
ATOM 766 C C . PRO A 1 96 ? -6.805 -1.069 -3.854 1.00 93.44 96 PRO A C 1
ATOM 768 O O . PRO A 1 96 ? -6.846 -1.556 -2.723 1.00 93.44 96 PRO A O 1
ATOM 771 N N . ILE A 1 97 ? -6.660 0.250 -4.034 1.00 92.00 97 ILE A N 1
ATOM 772 C CA . ILE A 1 97 ? -6.437 1.189 -2.912 1.00 92.00 97 ILE A CA 1
ATOM 773 C C . ILE A 1 97 ? -7.607 1.182 -1.927 1.00 92.00 97 ILE A C 1
ATOM 775 O O . ILE A 1 97 ? -7.381 1.104 -0.725 1.00 92.00 97 ILE A O 1
ATOM 779 N N . ASP A 1 98 ? -8.832 1.239 -2.438 1.00 88.81 98 ASP A N 1
ATOM 780 C CA . ASP A 1 98 ? -10.051 1.319 -1.633 1.00 88.81 98 ASP A CA 1
ATOM 781 C C . ASP A 1 98 ? -10.240 0.114 -0.681 1.00 88.81 98 ASP A C 1
ATOM 783 O O . ASP A 1 98 ? -10.174 0.306 0.536 1.00 88.81 98 ASP A O 1
ATOM 787 N N . PRO A 1 99 ? -10.296 -1.147 -1.163 1.00 89.62 99 PRO A N 1
ATOM 788 C CA . PRO A 1 99 ? -10.385 -2.309 -0.278 1.00 89.62 99 PRO A CA 1
ATOM 789 C C . PRO A 1 99 ? -9.167 -2.447 0.642 1.00 89.62 99 PRO A C 1
ATOM 791 O O . PRO A 1 99 ? -9.282 -2.990 1.737 1.00 89.62 99 PRO A O 1
ATOM 794 N N . ARG A 1 100 ? -7.988 -1.941 0.248 1.00 92.75 100 ARG A N 1
ATOM 795 C CA . ARG A 1 100 ? -6.823 -1.929 1.140 1.00 92.75 100 ARG A CA 1
ATOM 796 C C . ARG A 1 100 ? -6.995 -0.957 2.306 1.00 92.75 100 ARG A C 1
ATOM 798 O O . ARG A 1 100 ? -6.623 -1.294 3.427 1.00 92.75 100 ARG A O 1
ATOM 805 N N . ILE A 1 101 ? -7.485 0.252 2.045 1.00 89.94 101 ILE A N 1
ATOM 806 C CA . ILE A 1 101 ? -7.782 1.245 3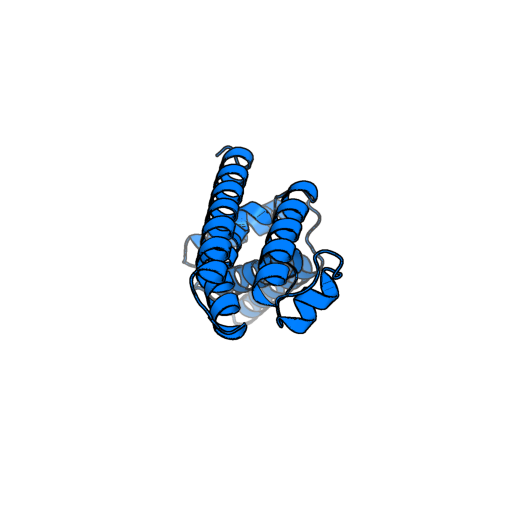.085 1.00 89.94 101 ILE A CA 1
ATOM 807 C C . ILE A 1 101 ? -8.818 0.660 4.043 1.00 89.94 101 ILE A C 1
ATOM 809 O O . ILE A 1 101 ? -8.625 0.705 5.256 1.00 89.94 101 ILE A O 1
ATOM 813 N N . GLU A 1 102 ? -9.866 0.034 3.508 1.00 86.50 102 GLU A N 1
ATOM 814 C CA . GLU A 1 102 ? -10.870 -0.647 4.322 1.00 86.50 102 GLU A CA 1
ATOM 815 C C . GLU A 1 102 ? -10.239 -1.738 5.205 1.00 86.50 102 GLU A C 1
ATOM 817 O O . GLU A 1 102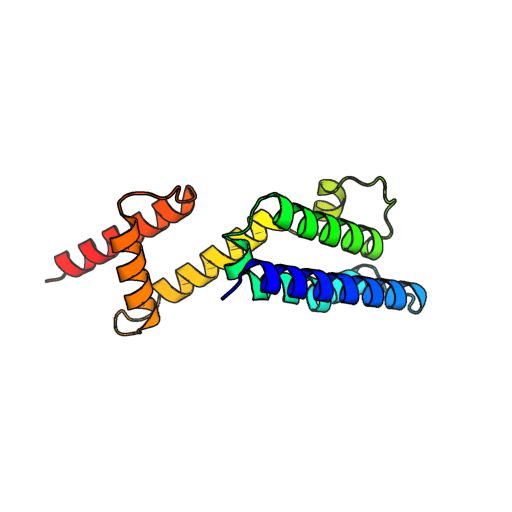 ? -10.416 -1.715 6.424 1.00 86.50 102 GLU A O 1
ATOM 822 N N . GLU A 1 103 ? -9.420 -2.626 4.632 1.00 89.56 103 GLU A N 1
ATOM 823 C CA . GLU A 1 103 ? -8.710 -3.685 5.362 1.00 89.56 103 GLU A CA 1
ATOM 824 C C . GLU A 1 103 ? -7.846 -3.136 6.513 1.00 89.56 103 GLU A C 1
ATOM 826 O O . GLU A 1 103 ? -7.858 -3.672 7.627 1.00 89.56 103 GLU A O 1
ATOM 831 N N . ILE A 1 104 ? -7.088 -2.063 6.264 1.00 89.25 104 ILE A N 1
ATOM 832 C CA . ILE A 1 104 ? -6.238 -1.424 7.278 1.00 89.25 104 ILE A CA 1
ATOM 833 C C . ILE A 1 104 ? -7.099 -0.842 8.392 1.00 89.25 104 ILE A C 1
ATOM 835 O O . ILE A 1 104 ? -6.820 -1.076 9.567 1.00 89.25 104 ILE A O 1
ATOM 839 N N . SER A 1 105 ? -8.160 -0.123 8.046 1.00 84.62 105 SER A N 1
ATOM 840 C CA . SER A 1 105 ? -9.039 0.477 9.041 1.00 84.62 105 SER A CA 1
ATOM 841 C C . SER A 1 105 ? -9.752 -0.560 9.897 1.00 84.62 105 SER A C 1
ATOM 843 O O . SER A 1 105 ? -9.806 -0.399 11.115 1.00 84.62 105 SER A O 1
ATOM 845 N N . ILE A 1 106 ? -10.221 -1.661 9.305 1.00 83.00 106 ILE A N 1
ATOM 846 C CA . ILE A 1 106 ? -10.788 -2.792 10.052 1.00 83.00 106 ILE A CA 1
ATOM 847 C C . ILE A 1 106 ? -9.765 -3.332 11.048 1.00 83.00 106 ILE A C 1
ATOM 849 O O . ILE A 1 106 ? -10.073 -3.522 12.224 1.00 83.00 106 ILE A O 1
ATOM 853 N N . ARG A 1 107 ? -8.531 -3.556 10.589 1.00 85.88 107 ARG A N 1
ATOM 854 C CA . ARG A 1 107 ? -7.449 -4.075 11.425 1.00 85.88 107 ARG A CA 1
ATOM 855 C C . ARG A 1 107 ? -7.153 -3.149 12.604 1.00 85.88 107 ARG A C 1
ATOM 857 O O . ARG A 1 107 ? -6.963 -3.633 13.717 1.00 85.88 107 ARG A O 1
ATOM 864 N N . GLU A 1 108 ? -7.113 -1.839 12.381 1.00 84.94 108 GLU A N 1
ATOM 865 C CA . GLU A 1 108 ? -6.871 -0.864 13.448 1.00 84.94 108 GLU A CA 1
ATOM 866 C C . GLU A 1 108 ? -8.043 -0.777 14.432 1.00 84.94 108 GLU A C 1
ATOM 868 O O . GLU A 1 108 ? -7.819 -0.768 15.643 1.00 84.94 108 GLU A O 1
ATOM 873 N N . ILE A 1 109 ? -9.288 -0.810 13.950 1.00 82.38 109 ILE A N 1
ATOM 874 C CA . ILE A 1 109 ? -10.474 -0.850 14.818 1.00 82.38 109 ILE A CA 1
ATOM 875 C C . ILE A 1 109 ? -10.465 -2.117 15.678 1.00 82.38 109 ILE A C 1
ATOM 877 O O . ILE A 1 109 ? -10.625 -2.022 16.893 1.00 82.38 109 ILE A O 1
ATOM 881 N N . ALA A 1 110 ? -10.201 -3.284 15.088 1.00 81.75 110 ALA A N 1
ATOM 882 C CA . ALA A 1 110 ? -10.127 -4.549 15.816 1.00 81.75 110 ALA A CA 1
ATOM 883 C C . ALA A 1 110 ? -9.042 -4.521 16.909 1.00 81.75 110 ALA A C 1
ATOM 885 O O . ALA A 1 110 ? -9.278 -4.955 18.037 1.00 81.75 110 ALA A O 1
ATOM 886 N N . LYS A 1 111 ? -7.871 -3.934 16.618 1.00 84.94 111 LYS A N 1
ATOM 887 C CA . LYS A 1 111 ? -6.809 -3.717 17.616 1.00 84.94 111 LYS A CA 1
ATOM 888 C C . LYS A 1 111 ? -7.239 -2.786 18.747 1.00 84.94 111 LYS A C 1
ATOM 890 O O . LYS A 1 111 ? -6.804 -2.969 19.879 1.00 84.94 111 LYS A O 1
ATOM 895 N N . ILE A 1 112 ? -8.027 -1.750 18.463 1.00 83.44 112 ILE A N 1
ATOM 896 C CA . ILE A 1 112 ? -8.552 -0.848 19.499 1.00 83.44 112 ILE A CA 1
ATOM 897 C C . ILE A 1 112 ? -9.593 -1.585 20.346 1.00 83.44 112 ILE A C 1
ATOM 899 O O . ILE A 1 112 ? -9.563 -1.488 21.572 1.00 83.44 112 ILE A O 1
ATOM 903 N N . GLN A 1 113 ? -10.468 -2.367 19.714 1.00 79.50 113 GLN A N 1
ATOM 904 C CA . GLN A 1 113 ? -11.488 -3.161 20.394 1.00 79.50 113 GLN A CA 1
ATOM 905 C C . GLN A 1 113 ? -10.884 -4.220 21.316 1.00 79.50 113 GLN A C 1
ATOM 907 O O . GLN A 1 113 ? -11.406 -4.421 22.410 1.00 79.50 113 GLN A O 1
ATOM 912 N N . SER A 1 114 ? -9.754 -4.833 20.960 1.00 79.56 114 SER A N 1
ATOM 913 C CA . SER A 1 114 ? -9.093 -5.821 21.822 1.00 79.56 114 SER A CA 1
ATOM 914 C C . SER A 1 114 ? -8.426 -5.223 23.069 1.00 79.56 114 SER A C 1
ATOM 916 O O . SER A 1 114 ? -7.975 -5.969 23.936 1.00 79.56 114 SER A O 1
ATOM 918 N N . LYS A 1 115 ? -8.317 -3.892 23.185 1.00 84.19 115 LYS A N 1
ATOM 919 C CA . LYS A 1 115 ? -7.721 -3.236 24.361 1.00 84.19 115 LYS A CA 1
ATOM 920 C C . LYS A 1 115 ? -8.663 -3.246 25.570 1.00 84.19 115 LYS A C 1
ATOM 922 O O . LYS A 1 115 ? -9.875 -3.435 25.454 1.00 84.19 115 LYS A O 1
ATOM 927 N N . SER A 1 116 ? -8.104 -2.997 26.754 1.00 84.38 116 SER A N 1
ATOM 928 C CA . SER A 1 116 ?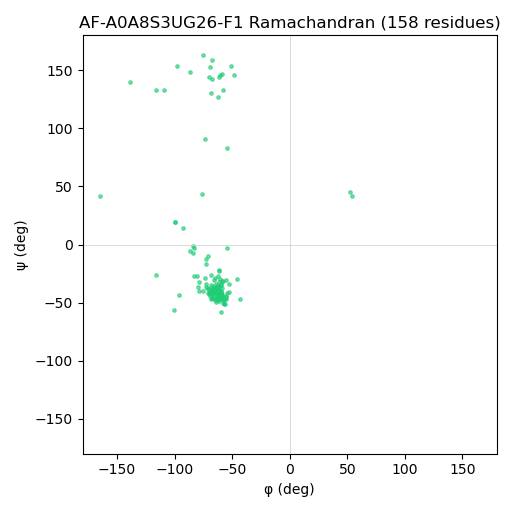 -8.891 -2.805 27.978 1.00 84.38 116 SER A CA 1
ATOM 929 C C . SER A 1 116 ? -9.817 -1.592 27.858 1.00 84.38 116 SER A C 1
ATOM 931 O O . SER A 1 116 ? -9.448 -0.575 27.278 1.00 84.38 116 SER A O 1
ATOM 933 N N . ILE A 1 117 ? -11.014 -1.675 28.444 1.00 79.69 117 ILE A N 1
ATOM 934 C CA . ILE A 1 117 ? -12.026 -0.598 28.441 1.00 79.69 117 ILE A CA 1
ATOM 935 C C . ILE A 1 117 ? -11.513 0.675 29.141 1.00 79.69 117 ILE A C 1
ATOM 937 O O . ILE A 1 117 ? -11.995 1.769 28.873 1.00 79.69 117 ILE A O 1
ATOM 941 N N . LYS A 1 118 ? -10.512 0.554 30.022 1.00 82.25 118 LYS A N 1
ATOM 942 C CA . LYS A 1 118 ? -9.904 1.696 30.723 1.00 82.25 118 LYS A CA 1
ATOM 943 C C . LYS A 1 118 ? -9.015 2.560 29.823 1.00 82.25 118 LYS A C 1
ATOM 945 O O . LYS A 1 118 ? -8.685 3.676 30.205 1.00 82.25 118 LYS A O 1
ATOM 950 N N . GLU A 1 119 ? -8.610 2.050 28.661 1.00 84.38 119 GLU A N 1
ATOM 951 C CA . GLU A 1 119 ? -7.782 2.800 27.720 1.00 84.38 119 GLU A CA 1
ATOM 952 C C . GLU A 1 119 ? -8.583 3.963 27.114 1.00 84.38 119 GLU A C 1
ATOM 954 O O . GLU A 1 119 ? -9.675 3.737 26.578 1.00 84.38 119 GLU A O 1
ATOM 959 N N . PRO A 1 120 ? -8.038 5.193 27.106 1.00 88.56 120 PRO A N 1
ATOM 960 C CA . PRO A 1 120 ? -8.770 6.380 26.660 1.00 88.56 120 PRO A CA 1
ATOM 961 C C . PRO A 1 120 ? -9.237 6.267 25.202 1.00 88.56 120 PRO A C 1
ATOM 963 O O . PRO A 1 120 ? -10.333 6.699 24.861 1.00 88.56 120 PRO A O 1
ATOM 966 N N . ILE A 1 121 ? -8.453 5.607 24.344 1.00 83.00 121 ILE A N 1
ATOM 967 C CA . ILE A 1 121 ? -8.781 5.415 22.921 1.00 83.00 121 ILE A CA 1
ATOM 968 C C . ILE A 1 121 ? -10.020 4.521 22.748 1.00 83.00 121 ILE A C 1
ATOM 970 O O . ILE A 1 121 ? -10.851 4.773 21.877 1.00 83.00 121 ILE A O 1
ATOM 974 N N . LYS A 1 122 ? -10.170 3.479 23.579 1.00 82.69 122 LYS A N 1
ATOM 975 C CA . LYS A 1 122 ? -11.334 2.584 23.511 1.00 82.69 122 LYS A CA 1
ATOM 976 C C . LYS A 1 122 ? -12.591 3.277 24.038 1.00 82.69 122 LYS A C 1
ATOM 978 O O . LYS A 1 122 ? -13.654 3.098 23.459 1.00 82.69 122 LYS A O 1
ATOM 983 N N . GLN A 1 123 ? -12.460 4.113 25.069 1.00 81.19 123 GLN A N 1
ATOM 984 C CA . GLN A 1 123 ? -13.563 4.943 25.570 1.00 81.19 123 GLN A CA 1
ATOM 985 C C . GLN A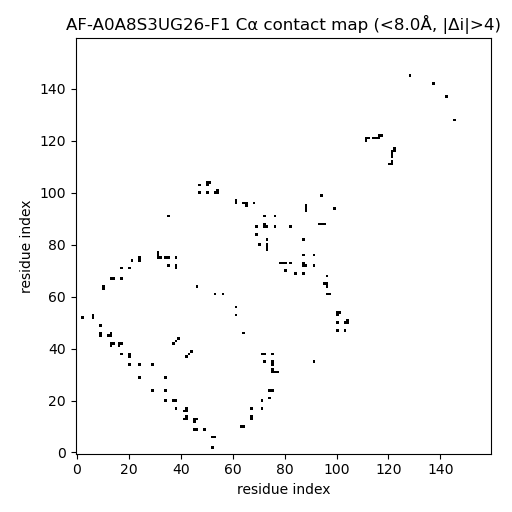 1 123 ? -14.035 5.946 24.519 1.00 81.19 123 GLN A C 1
ATOM 987 O O . GLN A 1 123 ? -15.229 6.050 24.269 1.00 81.19 123 GLN A O 1
ATOM 992 N N . GLN A 1 124 ? -13.104 6.620 23.840 1.00 83.25 124 GLN A N 1
ATOM 993 C CA . GLN A 1 124 ? -13.445 7.519 22.739 1.00 83.25 124 GLN A CA 1
ATOM 994 C C . GLN A 1 124 ? -14.201 6.789 21.628 1.00 83.25 124 GLN A C 1
ATOM 996 O O . GLN A 1 124 ? -15.221 7.291 21.175 1.00 83.25 124 GLN A O 1
ATOM 1001 N N . LEU A 1 125 ? -13.746 5.600 21.217 1.00 77.88 125 LEU A N 1
ATOM 1002 C CA . LEU A 1 125 ? -14.442 4.809 20.200 1.00 77.88 125 LEU A CA 1
ATOM 1003 C C . LEU A 1 125 ? -15.876 4.454 20.624 1.00 77.88 125 LEU A C 1
ATOM 1005 O O . LEU A 1 125 ? -16.782 4.566 19.807 1.00 77.88 125 LEU A O 1
ATOM 1009 N N . ILE A 1 126 ? -16.079 4.058 21.885 1.00 78.75 126 ILE A N 1
ATOM 1010 C CA . ILE A 1 126 ? -17.409 3.754 22.434 1.00 78.75 126 ILE A CA 1
ATOM 1011 C C . ILE A 1 126 ? -18.302 5.000 22.398 1.00 78.75 126 ILE A C 1
ATOM 1013 O O . ILE A 1 126 ? -19.412 4.920 21.884 1.00 78.75 126 ILE A O 1
ATOM 1017 N N . ASN A 1 127 ? -17.797 6.151 22.848 1.00 81.31 127 ASN A N 1
ATOM 1018 C CA . ASN A 1 127 ? -18.548 7.408 22.821 1.00 81.31 127 ASN A CA 1
ATOM 1019 C C . ASN A 1 127 ? -18.931 7.799 21.383 1.00 81.31 127 ASN A C 1
ATOM 1021 O O . ASN A 1 127 ? -20.085 8.112 21.121 1.00 81.31 127 ASN A O 1
ATOM 1025 N N . TYR A 1 128 ? -17.996 7.693 20.430 1.00 74.81 128 TYR A N 1
ATOM 1026 C CA . TYR A 1 128 ? -18.280 7.934 19.011 1.00 74.81 128 TYR A CA 1
ATOM 1027 C C . TYR A 1 128 ? -19.333 6.965 18.453 1.00 74.81 128 TYR A C 1
ATOM 1029 O O . TYR A 1 128 ? -20.181 7.371 17.666 1.00 74.81 128 TYR A O 1
ATOM 1037 N N . GLN A 1 129 ? -19.297 5.685 18.830 1.00 71.19 129 GLN A N 1
ATOM 1038 C CA . GLN A 1 129 ? -20.300 4.705 18.398 1.00 71.19 129 GLN A CA 1
ATOM 1039 C C . GLN A 1 129 ? -21.691 5.015 18.966 1.00 71.19 129 GLN A C 1
ATOM 1041 O O . GLN A 1 129 ? -22.683 4.845 18.261 1.00 71.19 129 GLN A O 1
ATOM 1046 N N . GLU A 1 130 ? -21.757 5.486 20.210 1.00 71.25 130 GLU A N 1
ATOM 1047 C CA . GLU A 1 130 ? -22.999 5.882 20.879 1.00 71.25 130 GLU A CA 1
ATOM 1048 C C . GLU A 1 130 ? -23.569 7.188 20.287 1.00 71.25 130 GLU A C 1
ATOM 1050 O O . GLU A 1 130 ? -24.774 7.278 20.064 1.00 71.25 130 GLU A O 1
ATOM 1055 N N . GLU A 1 131 ? -22.718 8.153 19.920 1.00 67.25 131 GLU A N 1
ATOM 1056 C CA . GLU A 1 131 ? -23.106 9.390 19.218 1.00 67.25 131 GLU A CA 1
ATOM 1057 C C . GLU A 1 131 ? -23.602 9.138 17.779 1.00 67.25 131 GLU A C 1
ATOM 1059 O O . GLU A 1 131 ? -24.536 9.791 17.313 1.00 67.25 131 GLU A O 1
ATOM 1064 N N . ILE A 1 132 ? -22.999 8.182 17.060 1.00 62.75 132 ILE A N 1
ATOM 1065 C CA . ILE A 1 132 ? -23.308 7.878 15.647 1.00 62.75 132 ILE A CA 1
ATOM 1066 C C . ILE A 1 132 ? -24.523 6.944 15.496 1.00 62.75 132 ILE A C 1
ATOM 1068 O O . ILE A 1 132 ? -24.982 6.718 14.375 1.00 62.75 132 ILE A O 1
ATOM 1072 N N . GLY A 1 133 ? -25.115 6.463 16.596 1.00 50.34 133 GLY A N 1
ATOM 1073 C CA . GLY A 1 133 ? -26.299 5.592 16.612 1.00 50.34 133 GLY A CA 1
ATOM 1074 C C . GLY A 1 133 ? -27.533 6.104 15.849 1.00 50.34 133 GLY A C 1
ATOM 1075 O O . GLY A 1 133 ? -28.507 5.361 15.743 1.00 50.34 133 GLY A O 1
ATOM 1076 N N . HIS A 1 134 ? -27.499 7.317 15.280 1.00 43.28 134 HIS A N 1
ATOM 1077 C CA . HIS A 1 134 ? -28.614 7.894 14.542 1.00 43.28 134 HIS A CA 1
ATOM 1078 C C . HIS A 1 134 ? -28.438 8.180 13.044 1.00 43.28 134 HIS A C 1
ATOM 1080 O O . HIS A 1 134 ? -29.478 8.166 12.397 1.00 43.28 134 HIS A O 1
ATOM 1086 N N . ASP A 1 135 ? -27.254 8.422 12.443 1.00 39.88 135 ASP A N 1
ATOM 1087 C CA . ASP A 1 135 ? -27.315 9.029 11.087 1.00 39.88 135 ASP A CA 1
ATOM 1088 C C . ASP A 1 135 ? -26.074 9.042 10.162 1.00 39.88 135 ASP A C 1
ATOM 1090 O O . ASP A 1 135 ? -25.836 10.031 9.471 1.00 39.88 135 ASP A O 1
ATOM 1094 N N . ILE A 1 136 ? -25.270 7.972 10.048 1.00 42.59 136 ILE A N 1
ATOM 1095 C CA . ILE A 1 136 ? -24.316 7.878 8.914 1.00 42.59 136 ILE A CA 1
ATOM 1096 C C . ILE A 1 136 ? -24.257 6.464 8.340 1.00 42.59 136 ILE A C 1
ATOM 1098 O O . ILE A 1 136 ? -24.272 5.472 9.064 1.00 42.59 136 ILE A O 1
ATOM 1102 N N . HIS A 1 137 ? -24.179 6.397 7.009 1.00 38.50 137 HIS A N 1
ATOM 1103 C CA . HIS A 1 137 ? -23.988 5.216 6.174 1.00 38.50 137 HIS A CA 1
ATOM 1104 C C . HIS A 1 137 ? -22.736 4.433 6.602 1.00 38.50 137 HIS A C 1
ATOM 1106 O O . HIS A 1 137 ? -21.650 4.572 6.045 1.00 38.50 137 HIS A O 1
ATOM 1112 N N . ILE A 1 138 ? -22.887 3.599 7.625 1.00 47.62 138 ILE A N 1
ATOM 1113 C CA . ILE A 1 138 ? -21.866 2.647 8.027 1.00 47.62 138 ILE A CA 1
ATOM 1114 C C . ILE A 1 138 ? -21.675 1.704 6.833 1.00 47.62 138 ILE A C 1
ATOM 1116 O O . ILE A 1 138 ? -22.663 1.155 6.325 1.00 47.62 138 ILE A O 1
ATOM 1120 N N . THR A 1 139 ? -20.439 1.517 6.358 1.00 49.84 139 THR A N 1
ATOM 1121 C CA . THR A 1 139 ? -20.143 0.401 5.449 1.00 49.84 139 THR A CA 1
ATOM 1122 C C . THR A 1 139 ? -20.750 -0.875 6.053 1.00 49.84 139 THR A C 1
ATOM 1124 O O . THR A 1 139 ? -20.806 -0.991 7.283 1.00 49.84 139 THR A O 1
ATOM 1127 N N . PRO A 1 140 ? -21.245 -1.836 5.249 1.00 49.16 140 PRO A N 1
ATOM 1128 C CA . PRO A 1 140 ? -21.907 -3.046 5.758 1.00 49.16 140 PRO A CA 1
ATOM 1129 C C . PRO A 1 140 ? -21.148 -3.723 6.913 1.00 49.16 140 PRO A C 1
ATOM 1131 O O . PRO A 1 140 ? -21.747 -4.292 7.822 1.00 49.16 140 PRO A O 1
ATOM 1134 N N . MET A 1 141 ? -19.824 -3.576 6.920 1.00 50.34 141 MET A N 1
ATOM 1135 C CA . MET A 1 141 ? -18.920 -4.123 7.916 1.00 50.34 141 MET A CA 1
ATOM 1136 C C . MET A 1 141 ? -18.850 -3.352 9.244 1.00 50.34 141 MET A C 1
ATOM 1138 O O . MET A 1 141 ? -18.714 -3.975 10.296 1.00 50.34 141 MET A O 1
ATOM 1142 N N . GLY A 1 142 ? -19.011 -2.025 9.260 1.00 51.62 142 GLY A N 1
ATOM 1143 C CA . GLY A 1 142 ? -19.085 -1.293 10.529 1.00 51.62 142 GLY A CA 1
ATOM 1144 C C . GLY A 1 142 ? -20.367 -1.618 11.314 1.00 51.62 142 GLY A C 1
ATOM 1145 O O . GLY A 1 142 ? -20.343 -1.600 12.542 1.00 51.62 142 GLY A O 1
ATOM 1146 N N . LYS A 1 143 ? -21.458 -2.021 10.634 1.00 53.19 143 LYS A N 1
ATOM 1147 C CA . LYS A 1 143 ? -22.652 -2.581 11.299 1.00 53.19 143 LYS A CA 1
ATOM 1148 C C . LYS A 1 143 ? -22.330 -3.904 11.998 1.00 53.19 143 LYS A C 1
ATOM 1150 O O . LYS A 1 143 ? -22.733 -4.092 13.142 1.00 53.19 143 LYS A O 1
ATOM 1155 N N . ALA A 1 144 ? -21.564 -4.781 11.346 1.00 53.09 144 ALA A N 1
ATOM 1156 C CA . ALA A 1 144 ? -21.143 -6.060 11.923 1.00 53.09 144 ALA A CA 1
ATOM 1157 C C . ALA A 1 144 ? -20.232 -5.878 13.155 1.00 53.09 144 ALA A C 1
ATOM 1159 O O . ALA A 1 144 ? -20.373 -6.602 14.139 1.00 53.09 144 ALA A O 1
ATOM 1160 N N . LEU A 1 145 ? -19.347 -4.873 13.139 1.00 51.41 145 LEU A N 1
ATOM 1161 C CA . LEU A 1 145 ? -18.472 -4.546 14.273 1.00 51.41 145 LEU A CA 1
ATOM 1162 C C . LEU A 1 145 ? -19.217 -3.894 15.452 1.00 51.41 145 LEU A C 1
ATOM 1164 O O . LEU A 1 145 ? -18.858 -4.139 16.602 1.00 51.41 145 LEU 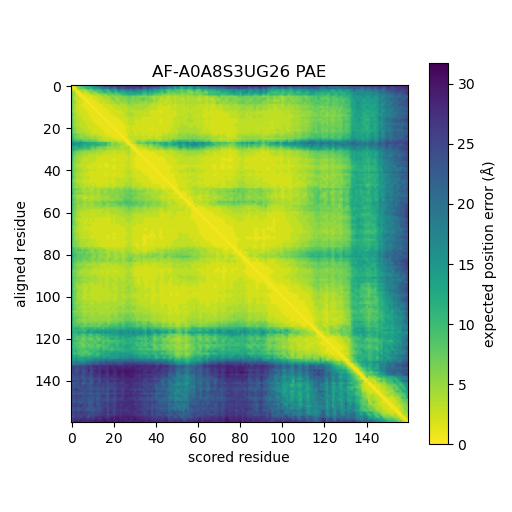A O 1
ATOM 1168 N N . CYS A 1 146 ? -20.257 -3.088 15.210 1.00 50.09 146 CYS A N 1
ATOM 1169 C CA . CYS A 1 146 ? -21.122 -2.598 16.294 1.00 50.09 146 CYS A CA 1
ATOM 1170 C C . CYS A 1 146 ? -21.913 -3.742 16.947 1.00 50.09 146 CYS A C 1
ATOM 1172 O O . CYS A 1 146 ? -21.977 -3.828 18.173 1.00 50.09 146 CYS A O 1
ATOM 1174 N N . GLN A 1 147 ? -22.439 -4.674 16.145 1.00 55.75 147 GLN A N 1
ATOM 1175 C CA . GLN A 1 147 ? -23.170 -5.841 16.648 1.00 55.75 147 GLN A CA 1
ATOM 1176 C C . GLN A 1 147 ? -22.297 -6.754 17.524 1.00 55.75 147 GLN A C 1
ATOM 1178 O O . GLN A 1 147 ? -22.777 -7.280 18.529 1.00 55.75 147 GLN A O 1
ATOM 1183 N N . SER A 1 148 ? -21.007 -6.922 17.207 1.00 53.41 148 SER A N 1
ATOM 1184 C CA . SER A 1 148 ? -20.095 -7.704 18.054 1.00 53.41 148 SER A CA 1
ATOM 1185 C C . SER A 1 148 ? -19.814 -7.032 19.404 1.00 53.41 148 SER A C 1
ATOM 1187 O O . SER A 1 148 ? -19.729 -7.725 20.416 1.00 53.41 148 SER A O 1
ATOM 1189 N N . VAL A 1 149 ? -19.741 -5.696 19.451 1.00 56.25 149 VAL A N 1
ATOM 1190 C CA . VAL A 1 149 ? -19.546 -4.938 20.702 1.00 56.25 149 VAL A CA 1
ATOM 1191 C C . VAL A 1 149 ? -20.785 -5.009 21.600 1.00 56.25 149 VAL A C 1
ATOM 1193 O O . VAL A 1 149 ? -20.656 -5.202 22.810 1.00 56.25 149 VAL A O 1
ATOM 1196 N N . GLU A 1 150 ? -21.991 -4.916 21.036 1.00 56.62 150 GLU A N 1
ATOM 1197 C CA . GLU A 1 150 ? -23.235 -5.107 21.796 1.00 56.62 150 GLU A CA 1
ATOM 1198 C C . GLU A 1 150 ? -23.349 -6.525 22.375 1.00 56.62 150 GLU A C 1
ATOM 1200 O O . GLU A 1 150 ? -23.796 -6.705 23.511 1.00 56.62 150 GLU A O 1
ATOM 1205 N N . MET A 1 151 ? -22.903 -7.535 21.624 1.00 56.28 151 MET A N 1
ATOM 1206 C CA . MET A 1 151 ? -22.850 -8.928 22.077 1.00 56.28 151 MET A CA 1
ATOM 1207 C C . MET A 1 151 ? -21.834 -9.129 23.213 1.00 56.28 151 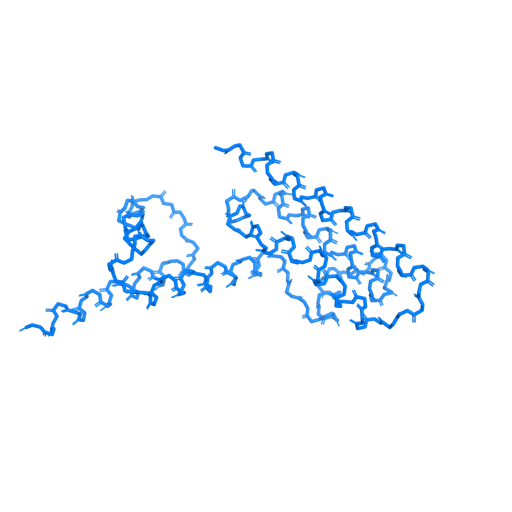MET A C 1
ATOM 1209 O O . MET A 1 151 ? -22.121 -9.858 24.164 1.00 56.28 151 MET A O 1
ATOM 1213 N N . GLU A 1 152 ? -20.674 -8.467 23.165 1.00 59.25 152 GLU A N 1
ATOM 1214 C CA . GLU A 1 152 ? -19.681 -8.491 24.249 1.00 59.25 152 GLU A CA 1
ATOM 1215 C C . GLU A 1 152 ? -20.160 -7.754 25.508 1.00 59.25 152 GLU A C 1
ATOM 1217 O O . GLU A 1 152 ? -20.015 -8.291 26.608 1.00 59.25 152 GLU A O 1
ATOM 1222 N N . LYS A 1 153 ? -20.803 -6.581 25.367 1.00 57.59 153 LYS A N 1
ATOM 1223 C CA . LYS A 1 153 ? -21.448 -5.871 26.490 1.00 57.59 153 LYS A CA 1
ATOM 1224 C C . LYS A 1 153 ? -22.511 -6.757 27.156 1.00 57.59 153 LYS A C 1
ATOM 1226 O O . LYS A 1 153 ? -22.522 -6.870 28.380 1.00 57.59 153 LYS A O 1
ATOM 1231 N N . LYS A 1 154 ? -23.357 -7.439 26.371 1.00 57.81 154 LYS A N 1
ATOM 1232 C CA . LYS A 1 154 ? -24.363 -8.385 26.894 1.00 57.81 154 LYS A CA 1
ATOM 1233 C C . LYS A 1 154 ? -23.722 -9.556 27.639 1.00 57.81 154 LYS A C 1
ATOM 1235 O O . LYS A 1 154 ? -24.162 -9.863 28.738 1.00 57.81 154 LYS A O 1
ATOM 1240 N N . ARG A 1 155 ? -22.653 -10.154 27.097 1.00 57.78 155 ARG A N 1
ATOM 1241 C CA . ARG A 1 155 ? -21.922 -11.255 27.754 1.00 57.78 155 ARG A CA 1
ATOM 1242 C C . ARG A 1 155 ? -21.317 -10.839 29.094 1.00 57.78 155 ARG A C 1
ATOM 1244 O O . ARG A 1 155 ? -21.463 -11.584 30.056 1.00 57.78 155 ARG A O 1
ATOM 1251 N N . ALA A 1 156 ? -20.708 -9.655 29.167 1.00 56.53 156 ALA A N 1
ATOM 1252 C CA . ALA A 1 156 ? -20.138 -9.118 30.403 1.00 56.53 156 ALA A CA 1
ATOM 1253 C C . ALA A 1 156 ? -21.197 -8.831 31.487 1.00 56.53 156 ALA A C 1
ATOM 1255 O O . ALA A 1 156 ? -20.890 -8.931 32.670 1.00 56.53 156 ALA A O 1
ATOM 1256 N N . LEU A 1 157 ? -22.435 -8.512 31.093 1.00 53.81 157 LEU A N 1
ATOM 1257 C CA . LEU A 1 157 ? -23.560 -8.274 32.007 1.00 53.81 157 LEU A CA 1
ATOM 1258 C C . LEU A 1 157 ? -24.221 -9.569 32.514 1.00 53.81 157 LEU A C 1
ATOM 1260 O O . LEU A 1 157 ? -24.753 -9.572 33.614 1.00 53.81 157 LEU A O 1
ATOM 1264 N N . THR A 1 158 ? -24.166 -10.668 31.753 1.00 52.19 158 THR A N 1
ATOM 1265 C CA . THR A 1 158 ? -24.663 -12.002 32.169 1.00 52.19 158 THR A CA 1
ATOM 1266 C C . THR A 1 158 ? -23.673 -12.834 32.996 1.00 52.19 158 THR A C 1
ATOM 1268 O O . THR A 1 158 ? -23.991 -13.961 33.361 1.00 52.19 158 THR A O 1
ATOM 1271 N N . SER A 1 159 ? -22.462 -12.335 33.262 1.00 48.78 159 SER A N 1
ATOM 1272 C CA . SER A 1 159 ? -21.466 -13.001 34.127 1.00 48.78 159 SER A CA 1
ATOM 1273 C C . SER A 1 159 ? -21.423 -12.438 35.558 1.00 48.78 159 SER A C 1
ATOM 1275 O O . SER A 1 159 ? -20.434 -12.643 36.261 1.00 48.78 159 SER A O 1
ATOM 1277 N N . ILE A 1 160 ? -22.488 -11.744 35.972 1.00 42.69 160 ILE A N 1
ATOM 1278 C CA . ILE A 1 160 ? -22.796 -11.318 37.348 1.00 42.69 160 ILE A CA 1
ATOM 1279 C C . ILE A 1 160 ? -24.086 -12.028 37.754 1.00 42.69 160 ILE A C 1
ATOM 1281 O O . ILE A 1 160 ? -24.138 -12.525 38.899 1.00 42.69 160 ILE A O 1
#

Solvent-accessible surface area (backbone atoms only — not comparable to full-atom values): 9252 Å² total; per-residue (Å²): 127,70,64,66,64,53,50,54,52,51,52,52,52,36,52,52,39,49,52,53,52,51,52,48,57,72,76,39,95,68,54,48,65,61,41,44,50,48,42,45,67,55,32,46,45,59,56,58,76,42,32,81,67,52,74,80,48,57,70,74,58,56,51,51,52,45,53,51,50,44,56,48,45,31,62,34,67,73,47,63,88,85,58,54,62,66,61,47,27,62,75,66,75,46,76,60,63,67,68,45,41,51,54,52,51,52,53,52,50,52,58,44,64,74,47,60,76,85,40,68,70,39,44,51,52,51,52,52,53,64,69,51,74,79,82,69,90,59,55,81,63,54,53,54,54,52,53,52,51,55,52,50,53,51,53,64,62,74,75,113

Organism: Mytilus edulis (NCBI:txid6550)